Protein AF-A0A531MNI0-F1 (afdb_monomer)

Radius of gyration: 10.83 Å; Cα contacts (8 Å, |Δi|>4): 53; chains: 1; bounding box: 22×30×19 Å

Mean predicted aligned error: 2.31 Å

pLDDT: mean 95.86, std 3.15, range [76.25, 97.81]

Foldseek 3Di:
DQVQLCVPVVDGDPDLVSVLVSLQSVLVPDPDPVSSVVSNVVSVVSVVVVD

Structure (mmCIF, N/CA/C/O backbone):
data_AF-A0A531MNI0-F1
#
_entry.id   AF-A0A531MNI0-F1
#
loop_
_atom_site.group_PDB
_atom_site.id
_atom_site.type_symbol
_atom_site.label_atom_id
_atom_site.label_alt_id
_atom_site.label_comp_id
_atom_site.label_asym_id
_atom_site.label_entity_id
_atom_site.label_seq_id
_atom_site.pdbx_PDB_ins_code
_atom_site.Cartn_x
_atom_site.Cartn_y
_atom_site.Cartn_z
_atom_site.occupancy
_atom_site.B_iso_or_equiv
_atom_site.auth_seq_id
_atom_site.auth_comp_id
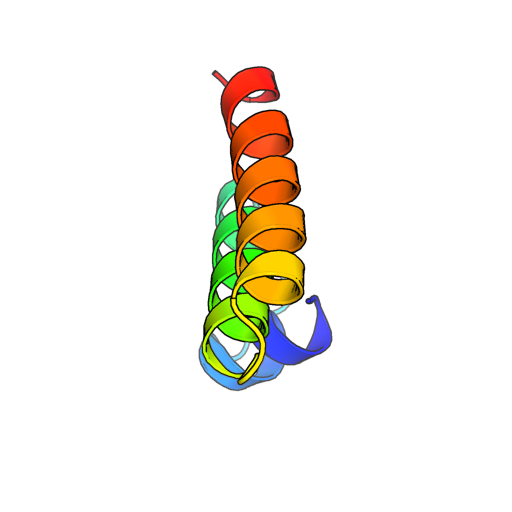_atom_site.auth_asym_id
_atom_site.auth_atom_id
_atom_site.pdbx_PDB_model_num
ATOM 1 N N . ILE A 1 1 ? -6.975 -2.017 -1.703 1.00 95.31 1 ILE A N 1
ATOM 2 C CA . ILE A 1 1 ? -6.578 -0.678 -1.199 1.00 95.31 1 ILE A CA 1
ATOM 3 C C . ILE A 1 1 ? -7.690 -0.079 -0.353 1.00 95.31 1 ILE A C 1
ATOM 5 O O . ILE A 1 1 ? -7.563 -0.170 0.847 1.00 95.31 1 ILE A O 1
ATOM 9 N N . ILE A 1 2 ? -8.785 0.458 -0.916 1.00 96.06 2 ILE A N 1
ATOM 10 C CA . ILE A 1 2 ? -9.866 1.069 -0.105 1.00 96.06 2 ILE A CA 1
ATOM 11 C C . ILE A 1 2 ? -10.475 0.067 0.883 1.00 96.06 2 ILE A C 1
ATOM 13 O O . ILE A 1 2 ? -10.625 0.385 2.053 1.00 96.06 2 ILE A O 1
ATOM 17 N N . GLU A 1 3 ? -10.783 -1.146 0.423 1.00 97.44 3 GLU A N 1
ATOM 18 C CA . GLU A 1 3 ? -11.256 -2.232 1.292 1.00 97.44 3 GLU A CA 1
ATOM 19 C C . GLU A 1 3 ? -10.227 -2.596 2.367 1.00 97.44 3 GLU A C 1
ATOM 21 O O . GLU A 1 3 ? -10.585 -2.764 3.523 1.00 97.44 3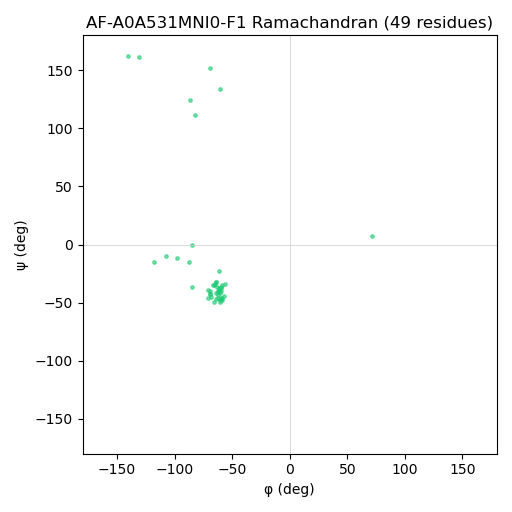 GLU A O 1
ATOM 26 N N . THR A 1 4 ? -8.947 -2.648 1.998 1.00 96.81 4 THR A N 1
ATOM 27 C CA . THR A 1 4 ? -7.835 -2.911 2.919 1.00 96.81 4 THR A CA 1
ATOM 28 C C . THR A 1 4 ? -7.757 -1.850 4.015 1.00 96.81 4 THR A C 1
ATOM 30 O O . THR A 1 4 ? -7.709 -2.197 5.184 1.00 96.81 4 THR A O 1
ATOM 33 N N . VAL A 1 5 ? -7.830 -0.565 3.651 1.00 96.94 5 VAL A N 1
ATOM 34 C CA . VAL A 1 5 ? -7.857 0.546 4.616 1.00 96.94 5 VAL A CA 1
ATOM 35 C C . VAL A 1 5 ? -9.095 0.454 5.502 1.00 96.94 5 VAL A C 1
ATOM 37 O O . VAL A 1 5 ? -8.990 0.585 6.712 1.00 96.94 5 VAL A O 1
ATOM 40 N N . LEU A 1 6 ? -10.265 0.163 4.930 1.00 97.19 6 LEU A N 1
ATOM 41 C CA . LEU A 1 6 ? -11.490 0.008 5.712 1.00 97.19 6 LEU 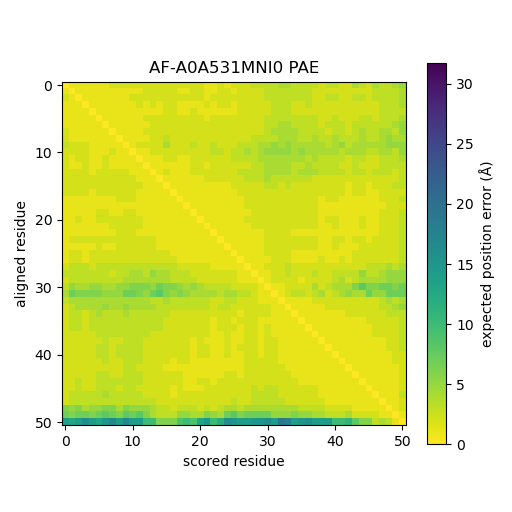A CA 1
ATOM 42 C C . LEU A 1 6 ? -11.402 -1.157 6.707 1.00 97.19 6 LEU A C 1
ATOM 44 O O . LEU A 1 6 ? -11.875 -1.027 7.832 1.00 97.19 6 LEU A O 1
ATOM 48 N N . ALA A 1 7 ? -10.802 -2.274 6.300 1.00 97.19 7 ALA A N 1
ATOM 49 C CA . ALA A 1 7 ? -10.626 -3.448 7.143 1.00 97.19 7 ALA A CA 1
ATOM 50 C C . ALA A 1 7 ? -9.584 -3.229 8.253 1.00 97.19 7 ALA A C 1
ATOM 52 O O . ALA A 1 7 ? -9.796 -3.695 9.369 1.00 97.19 7 ALA A O 1
ATOM 53 N N . GLU A 1 8 ? -8.482 -2.526 7.970 1.00 94.75 8 GLU A N 1
ATOM 54 C CA . GLU A 1 8 ? -7.399 -2.294 8.937 1.00 94.75 8 GLU A CA 1
ATOM 55 C C . GLU A 1 8 ? -7.652 -1.084 9.857 1.00 94.75 8 GLU A C 1
ATOM 57 O O . GLU A 1 8 ? -7.317 -1.138 11.038 1.00 94.75 8 GLU A O 1
ATOM 62 N N . GLU A 1 9 ? -8.261 -0.006 9.352 1.00 94.00 9 GLU A N 1
ATOM 63 C CA . GLU A 1 9 ? -8.443 1.261 10.083 1.00 94.00 9 GLU A CA 1
ATOM 64 C C . GLU A 1 9 ? -9.889 1.524 10.533 1.00 94.00 9 GLU A C 1
ATOM 66 O O . GLU A 1 9 ? -10.144 2.470 11.279 1.00 94.00 9 GLU A O 1
ATOM 71 N N . GLY A 1 10 ? -10.863 0.729 10.078 1.00 96.25 10 GLY A N 1
ATOM 72 C CA . GLY A 1 10 ? -12.277 0.880 10.451 1.00 96.25 10 GLY A CA 1
ATOM 73 C C . GLY A 1 10 ? -12.974 2.108 9.851 1.00 96.25 10 GLY A C 1
ATOM 74 O O . GLY A 1 10 ? -14.124 2.396 10.187 1.00 96.25 10 GLY A O 1
ATOM 75 N N . ARG A 1 11 ? -12.308 2.826 8.942 1.00 96.25 11 ARG A N 1
ATOM 76 C CA . ARG A 1 11 ? -12.844 3.978 8.204 1.00 96.25 11 ARG A CA 1
ATOM 77 C C . ARG A 1 11 ? -12.381 3.948 6.753 1.00 96.25 11 ARG A C 1
ATOM 79 O O . ARG A 1 11 ? -11.426 3.268 6.393 1.00 96.25 11 ARG A O 1
ATOM 86 N N . LYS A 1 12 ? -13.067 4.699 5.894 1.00 96.94 12 LYS A N 1
ATOM 87 C CA . LYS A 1 12 ? -12.586 4.914 4.525 1.00 96.94 12 LYS A CA 1
ATOM 88 C C . LYS A 1 12 ? -11.319 5.784 4.563 1.00 96.94 12 LYS A C 1
ATOM 90 O O . LYS A 1 12 ? -11.209 6.602 5.468 1.00 96.94 12 LYS A O 1
ATOM 95 N N . PRO A 1 13 ? -10.406 5.648 3.588 1.00 97.19 13 PRO A N 1
ATOM 96 C CA . PRO A 1 13 ? -9.266 6.549 3.466 1.00 97.19 13 PRO A CA 1
ATOM 97 C C . PRO A 1 13 ? -9.736 7.994 3.240 1.00 97.19 13 PRO A C 1
ATOM 99 O O . PRO A 1 13 ? -10.595 8.250 2.394 1.00 97.19 13 PRO A O 1
ATOM 102 N N . GLU A 1 14 ? -9.145 8.925 3.980 1.00 97.25 14 GLU A N 1
ATOM 103 C CA . GLU A 1 14 ? -9.433 10.367 3.991 1.00 97.25 14 GLU A CA 1
ATOM 104 C C . GLU A 1 14 ? -8.221 11.201 3.551 1.00 97.25 14 GLU A C 1
ATOM 106 O O . GLU A 1 14 ? -8.365 12.372 3.201 1.00 97.25 14 GLU A O 1
ATOM 111 N N . SER A 1 15 ? -7.026 10.605 3.527 1.00 96.56 15 SER A N 1
ATOM 112 C CA . SER A 1 15 ? -5.778 11.267 3.154 1.00 96.56 15 SER A CA 1
ATOM 113 C C . SER A 1 15 ? -4.972 10.468 2.129 1.00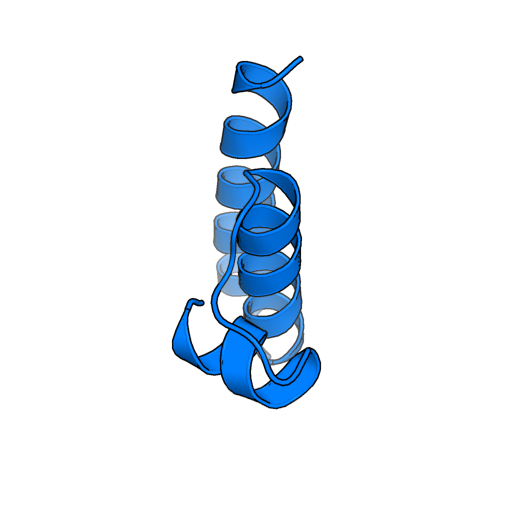 96.56 15 SER A C 1
ATOM 115 O O . SER A 1 15 ? -5.136 9.257 1.978 1.00 96.56 15 SER A O 1
ATOM 117 N N . VAL A 1 16 ? -4.041 11.138 1.439 1.00 96.00 16 VAL A N 1
ATOM 118 C CA . VAL A 1 16 ? -3.071 10.462 0.559 1.00 96.00 16 VAL A CA 1
ATOM 119 C C . VAL A 1 16 ? -2.238 9.436 1.339 1.00 96.00 16 VAL A C 1
ATOM 121 O O . VAL A 1 16 ? -1.929 8.372 0.802 1.00 96.00 16 VAL A O 1
ATOM 124 N N . PHE A 1 17 ? -1.930 9.719 2.608 1.00 96.38 17 PHE A N 1
ATOM 125 C CA . PHE A 1 17 ? -1.216 8.791 3.483 1.00 96.38 17 PHE A CA 1
ATOM 126 C C . PHE A 1 17 ? -2.008 7.501 3.710 1.00 96.38 17 PHE A C 1
ATOM 128 O O . PHE A 1 17 ? -1.425 6.428 3.576 1.00 96.38 17 PHE A O 1
ATOM 135 N N . ASP A 1 18 ? -3.326 7.587 3.898 1.00 97.62 18 ASP A N 1
ATOM 136 C CA . ASP A 1 18 ? -4.188 6.409 4.067 1.00 97.62 18 ASP A CA 1
ATOM 137 C C . ASP A 1 18 ? -4.143 5.512 2.811 1.00 97.62 18 ASP A C 1
ATOM 139 O O . ASP A 1 18 ? -4.093 4.284 2.888 1.00 97.62 18 ASP A O 1
ATOM 143 N N . PHE A 1 19 ? -4.086 6.107 1.612 1.00 97.31 19 PHE A N 1
ATOM 144 C CA . PHE A 1 19 ? -3.927 5.341 0.369 1.00 97.31 19 PHE A CA 1
ATOM 145 C C . PHE A 1 19 ? -2.542 4.697 0.242 1.00 97.31 19 PHE A C 1
ATOM 147 O O . PHE A 1 19 ? -2.441 3.557 -0.215 1.00 97.31 19 PHE A O 1
ATOM 154 N N . VAL A 1 20 ? -1.477 5.396 0.640 1.00 97.75 20 VAL A N 1
ATOM 155 C CA . VAL A 1 20 ? -0.106 4.856 0.667 1.00 97.75 20 VAL A CA 1
ATOM 156 C C . VAL A 1 20 ? -0.017 3.677 1.641 1.00 97.75 20 VAL A C 1
ATOM 158 O O . VAL A 1 20 ? 0.494 2.614 1.276 1.00 97.75 20 VAL A O 1
ATOM 161 N N . GLN A 1 21 ? -0.584 3.820 2.838 1.00 96.56 21 GLN A N 1
ATOM 162 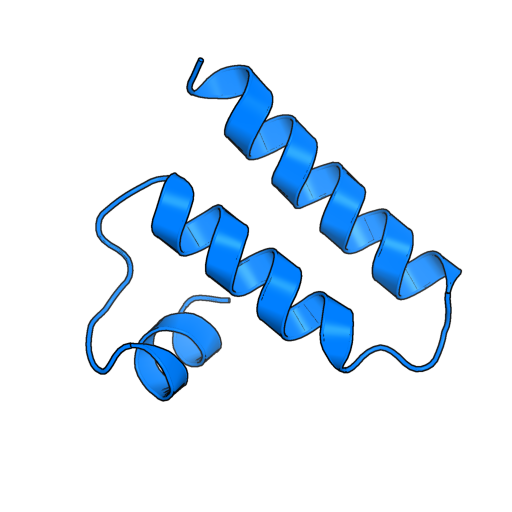C CA . GLN A 1 21 ? -0.689 2.753 3.832 1.00 96.56 21 GLN A CA 1
ATOM 163 C C . GLN A 1 21 ? -1.487 1.566 3.283 1.00 96.56 21 GLN A C 1
ATOM 165 O O . GLN A 1 21 ? -0.985 0.447 3.283 1.00 96.56 21 GLN A O 1
ATOM 170 N N . GLY A 1 22 ? -2.642 1.801 2.659 1.00 97.81 22 GLY A N 1
ATOM 171 C CA . GLY A 1 22 ? -3.417 0.739 2.016 1.00 97.81 22 GLY A CA 1
ATOM 172 C C . GLY A 1 22 ? -2.668 -0.006 0.902 1.00 97.81 22 GLY A C 1
ATOM 173 O O . GLY A 1 22 ? -2.836 -1.217 0.753 1.00 97.81 22 GLY A O 1
ATOM 174 N N . ILE A 1 23 ? -1.846 0.683 0.098 1.00 97.75 23 ILE A N 1
ATOM 175 C CA . ILE A 1 23 ? -1.014 0.042 -0.940 1.00 97.75 23 ILE A CA 1
ATOM 176 C C . ILE A 1 23 ? 0.085 -0.809 -0.306 1.00 97.75 23 ILE A C 1
ATOM 178 O O . ILE A 1 23 ? 0.284 -1.950 -0.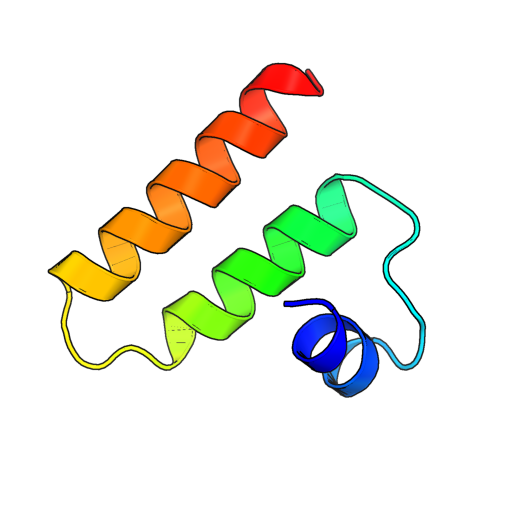726 1.00 97.75 23 ILE A O 1
ATOM 182 N N . THR A 1 24 ? 0.768 -0.288 0.712 1.00 96.06 24 THR A N 1
ATOM 183 C CA . THR A 1 24 ? 1.819 -1.035 1.422 1.00 96.06 24 THR A CA 1
ATOM 184 C C . THR A 1 24 ? 1.271 -2.238 2.194 1.00 96.06 24 THR A C 1
ATOM 186 O O . THR A 1 24 ? 1.910 -3.289 2.195 1.00 96.06 24 THR A O 1
ATOM 189 N N . ALA A 1 25 ? 0.061 -2.144 2.752 1.00 96.88 25 ALA A N 1
ATOM 190 C CA . ALA A 1 25 ? -0.638 -3.270 3.367 1.00 96.88 25 ALA A CA 1
ATOM 191 C C . ALA A 1 25 ? -0.893 -4.397 2.353 1.00 96.88 25 ALA A C 1
ATOM 193 O O . ALA A 1 25 ? -0.486 -5.532 2.577 1.00 96.88 25 ALA A O 1
ATOM 194 N N . VAL A 1 26 ? -1.438 -4.078 1.171 1.00 96.56 26 VAL A N 1
ATOM 195 C CA . VAL A 1 26 ? -1.647 -5.076 0.101 1.00 96.56 26 VAL A CA 1
ATOM 196 C C . VAL A 1 26 ? -0.336 -5.659 -0.435 1.00 96.56 26 VAL A C 1
ATOM 198 O O . VAL A 1 26 ? -0.304 -6.814 -0.865 1.00 96.56 26 VAL A O 1
ATOM 201 N N . ALA A 1 27 ? 0.745 -4.878 -0.446 1.00 97.12 27 ALA A N 1
ATOM 202 C CA . ALA A 1 27 ? 2.055 -5.350 -0.882 1.00 97.12 27 ALA A CA 1
ATOM 203 C C . ALA A 1 27 ? 2.620 -6.431 0.058 1.00 97.12 27 ALA A C 1
ATOM 205 O O . ALA A 1 27 ? 3.241 -7.379 -0.422 1.00 97.12 27 ALA A O 1
ATOM 206 N N . ARG A 1 28 ? 2.356 -6.336 1.370 1.00 94.00 28 ARG A N 1
ATOM 207 C CA . ARG A 1 28 ? 2.831 -7.290 2.391 1.00 94.00 28 ARG A CA 1
ATOM 208 C C . ARG A 1 28 ? 2.413 -8.734 2.106 1.00 94.00 28 ARG A C 1
ATOM 210 O O . ARG A 1 28 ? 3.194 -9.646 2.358 1.00 94.00 28 ARG A O 1
ATOM 217 N N . ASP A 1 29 ? 1.231 -8.926 1.529 1.00 94.12 29 ASP A N 1
ATOM 218 C CA . ASP A 1 29 ? 0.676 -10.255 1.250 1.00 94.12 29 ASP A CA 1
ATOM 219 C C . ASP A 1 29 ? 1.159 -10.848 -0.085 1.00 94.12 29 ASP A C 1
ATOM 221 O O . ASP A 1 29 ? 0.773 -11.955 -0.471 1.00 94.12 29 ASP A O 1
ATOM 225 N N . LYS A 1 30 ? 1.996 -10.126 -0.843 1.00 95.12 30 LYS A N 1
ATOM 226 C CA . LYS A 1 30 ? 2.561 -10.640 -2.094 1.00 95.12 30 LYS A CA 1
ATOM 227 C C . LYS A 1 30 ? 3.771 -11.519 -1.802 1.00 95.12 30 LYS A C 1
ATOM 229 O O . LYS A 1 30 ? 4.837 -11.034 -1.442 1.00 95.12 30 LYS A O 1
ATOM 234 N N . ALA A 1 31 ? 3.612 -12.818 -2.054 1.00 91.56 31 ALA A N 1
ATOM 235 C CA . ALA A 1 31 ? 4.703 -13.790 -1.970 1.00 91.56 31 ALA A CA 1
ATOM 236 C C . ALA A 1 31 ? 5.819 -13.520 -2.998 1.00 91.56 31 ALA A C 1
ATOM 238 O O . ALA A 1 31 ? 6.989 -13.791 -2.736 1.00 91.56 31 ALA A O 1
ATOM 239 N N . HIS A 1 32 ? 5.467 -12.984 -4.172 1.00 95.31 32 HIS A N 1
ATOM 240 C CA . HIS A 1 32 ? 6.430 -12.653 -5.220 1.00 95.31 32 HIS A CA 1
ATOM 241 C C . HIS A 1 32 ? 7.007 -11.250 -5.024 1.00 95.31 32 HIS A C 1
ATOM 243 O O . HIS A 1 32 ? 6.273 -10.260 -5.007 1.00 95.31 32 HIS A O 1
ATOM 249 N N . GLN A 1 33 ? 8.336 -11.187 -4.947 1.00 95.12 33 GLN A N 1
ATOM 250 C CA . GLN A 1 33 ? 9.099 -9.969 -4.689 1.00 95.12 33 GLN A CA 1
ATOM 251 C C . GLN A 1 33 ? 8.814 -8.856 -5.707 1.00 95.12 33 GLN A C 1
ATOM 253 O O . GLN A 1 33 ? 8.590 -7.716 -5.312 1.00 95.12 33 GLN A O 1
ATOM 258 N N . ASP A 1 34 ? 8.761 -9.178 -6.999 1.00 95.88 34 ASP A N 1
ATOM 259 C CA . ASP A 1 34 ? 8.546 -8.176 -8.051 1.00 95.88 34 ASP A CA 1
ATOM 260 C C . ASP A 1 34 ? 7.167 -7.516 -7.930 1.00 95.88 34 ASP A C 1
ATOM 262 O O . ASP A 1 34 ? 7.036 -6.296 -8.001 1.00 95.88 34 ASP A O 1
ATOM 266 N N . ALA A 1 35 ? 6.135 -8.312 -7.631 1.00 94.88 35 ALA A N 1
ATOM 267 C CA . ALA A 1 35 ? 4.783 -7.804 -7.418 1.00 94.88 35 ALA A CA 1
ATOM 268 C C . ALA A 1 35 ? 4.691 -6.900 -6.178 1.00 94.88 35 ALA A C 1
ATOM 270 O O . ALA A 1 35 ? 3.927 -5.932 -6.173 1.00 94.88 35 ALA A O 1
ATOM 271 N N . ARG A 1 36 ? 5.470 -7.199 -5.130 1.00 97.06 36 ARG A N 1
ATOM 272 C CA . ARG A 1 36 ? 5.595 -6.331 -3.954 1.00 97.06 36 ARG A CA 1
ATOM 273 C C . ARG A 1 36 ? 6.257 -5.001 -4.323 1.00 97.06 36 ARG A C 1
ATOM 275 O O . ARG A 1 36 ? 5.710 -3.946 -4.005 1.00 97.06 36 ARG A O 1
ATOM 282 N N . LEU A 1 37 ? 7.386 -5.052 -5.033 1.00 97.56 37 LEU A N 1
ATOM 283 C CA . LEU A 1 37 ? 8.152 -3.870 -5.444 1.00 97.56 37 LEU A CA 1
ATOM 284 C C . LEU A 1 37 ? 7.344 -2.939 -6.355 1.00 97.56 37 LEU A C 1
ATOM 286 O O . LEU A 1 37 ? 7.390 -1.722 -6.183 1.00 97.56 37 LEU A O 1
ATOM 290 N N . ASP A 1 38 ? 6.547 -3.488 -7.271 1.00 97.56 38 ASP A N 1
ATOM 291 C CA . ASP A 1 38 ? 5.677 -2.695 -8.144 1.00 97.56 38 ASP A CA 1
ATOM 292 C C . ASP A 1 38 ? 4.628 -1.892 -7.363 1.00 97.56 38 ASP A C 1
ATOM 294 O O . ASP A 1 38 ? 4.330 -0.739 -7.698 1.00 97.56 38 ASP A O 1
ATOM 298 N N . LEU A 1 39 ? 4.053 -2.486 -6.314 1.00 97.50 39 LEU A N 1
ATOM 299 C CA . LEU A 1 39 ? 3.084 -1.816 -5.449 1.00 97.50 39 LEU A CA 1
ATOM 300 C C . LEU A 1 39 ? 3.759 -0.742 -4.591 1.00 97.50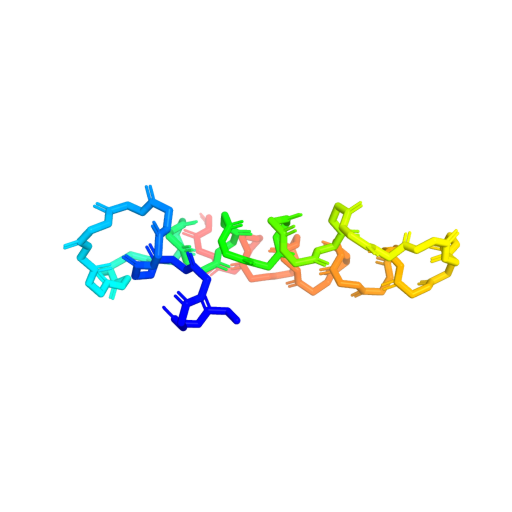 39 LEU A C 1
ATOM 302 O O . LEU A 1 39 ? 3.280 0.392 -4.545 1.00 97.50 3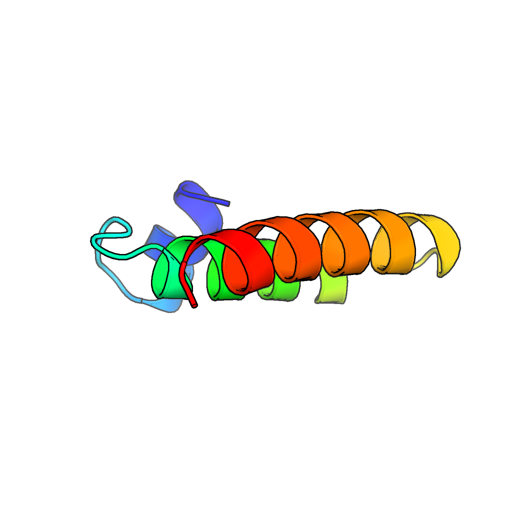9 LEU A O 1
ATOM 306 N N . GLU A 1 40 ? 4.899 -1.058 -3.978 1.00 96.56 40 GLU A N 1
ATOM 307 C CA . GLU A 1 40 ? 5.686 -0.102 -3.190 1.00 96.56 40 GLU A CA 1
ATOM 308 C C . GLU A 1 40 ? 6.148 1.093 -4.041 1.00 96.56 40 GLU A C 1
ATOM 310 O O . GLU A 1 40 ? 6.040 2.243 -3.611 1.00 96.56 40 GLU A O 1
ATOM 315 N N . ALA A 1 41 ? 6.562 0.863 -5.291 1.00 97.81 41 ALA A N 1
ATOM 316 C CA . ALA A 1 41 ? 6.939 1.928 -6.218 1.00 97.81 41 ALA A CA 1
ATOM 317 C C . ALA A 1 41 ? 5.762 2.862 -6.550 1.00 97.81 41 ALA A C 1
ATOM 319 O O . ALA A 1 41 ? 5.943 4.076 -6.686 1.00 97.81 41 ALA A O 1
ATOM 320 N N . ARG A 1 42 ? 4.538 2.328 -6.662 1.00 97.50 42 ARG A N 1
ATOM 321 C CA . ARG A 1 42 ? 3.323 3.140 -6.852 1.00 97.50 42 ARG A CA 1
ATOM 322 C C . ARG A 1 42 ? 2.990 3.950 -5.602 1.00 97.50 42 ARG A C 1
ATOM 324 O O . ARG A 1 42 ? 2.667 5.129 -5.735 1.00 97.50 42 ARG A O 1
ATOM 331 N N . ALA A 1 43 ? 3.109 3.348 -4.419 1.00 97.44 43 ALA A N 1
ATOM 332 C CA . ALA A 1 43 ? 2.913 4.034 -3.144 1.00 97.44 43 ALA A CA 1
ATOM 333 C C . ALA A 1 43 ? 3.901 5.201 -2.990 1.00 97.44 43 ALA A C 1
ATOM 335 O O . ALA A 1 43 ? 3.495 6.324 -2.697 1.00 97.44 43 ALA A O 1
ATOM 336 N N . LYS A 1 44 ? 5.181 4.965 -3.303 1.00 97.25 44 LYS A N 1
ATOM 337 C CA . LYS A 1 44 ? 6.225 5.994 -3.289 1.00 97.25 44 LYS A CA 1
ATOM 338 C C . LYS A 1 44 ? 5.916 7.154 -4.234 1.00 97.25 44 LYS A C 1
ATOM 340 O O . LYS A 1 44 ? 5.963 8.299 -3.809 1.00 97.25 44 LYS A O 1
ATOM 345 N N . LYS A 1 45 ? 5.531 6.881 -5.486 1.00 97.38 45 LYS A N 1
ATOM 346 C CA . LYS A 1 45 ? 5.157 7.941 -6.445 1.00 97.38 45 LYS A CA 1
ATOM 347 C C . LYS A 1 45 ? 3.976 8.781 -5.966 1.00 97.38 45 LYS A C 1
ATOM 349 O O . LYS A 1 45 ? 3.915 9.967 -6.267 1.00 97.38 45 LYS A O 1
ATOM 354 N N . LEU A 1 46 ? 3.011 8.163 -5.290 1.00 96.19 46 LEU A N 1
ATOM 355 C CA . LEU A 1 46 ? 1.860 8.875 -4.748 1.00 96.19 46 LEU A CA 1
ATOM 356 C C . LEU A 1 46 ? 2.273 9.788 -3.585 1.00 96.19 46 LEU A C 1
ATOM 358 O O . LEU A 1 46 ? 1.848 10.939 -3.548 1.00 96.19 46 LEU A O 1
ATOM 362 N N . LEU A 1 47 ? 3.142 9.295 -2.699 1.00 95.81 47 LEU A N 1
ATOM 363 C CA . LEU A 1 47 ? 3.703 10.072 -1.596 1.00 95.81 47 LEU A CA 1
ATOM 364 C C . LEU A 1 47 ? 4.564 11.242 -2.095 1.00 95.81 47 LEU A C 1
ATOM 366 O O . LEU A 1 47 ? 4.363 12.370 -1.663 1.00 95.81 47 LEU A O 1
ATOM 370 N N . ASP A 1 48 ? 5.456 10.991 -3.057 1.00 96.56 48 ASP A N 1
ATOM 371 C CA . ASP A 1 48 ? 6.358 11.997 -3.635 1.00 96.56 48 ASP A CA 1
ATOM 372 C C . ASP A 1 48 ? 5.588 13.149 -4.323 1.00 96.56 48 ASP A C 1
ATOM 374 O O . ASP A 1 48 ? 6.123 14.238 -4.481 1.00 96.56 48 ASP A O 1
ATOM 378 N N . ARG A 1 49 ? 4.333 12.927 -4.742 1.00 94.12 49 ARG A N 1
ATOM 379 C CA . ARG A 1 49 ? 3.462 13.958 -5.342 1.00 94.12 49 ARG A CA 1
ATOM 380 C C . ARG A 1 49 ? 2.662 14.769 -4.324 1.00 94.12 49 ARG A C 1
ATOM 382 O O . ARG A 1 49 ? 2.041 15.755 -4.713 1.00 94.12 49 ARG A O 1
ATOM 389 N N . ALA A 1 50 ? 2.587 14.298 -3.085 1.00 90.44 50 ALA A N 1
ATOM 390 C CA . ALA A 1 50 ? 1.893 14.973 -1.994 1.00 90.44 50 ALA A CA 1
ATOM 391 C C . ALA A 1 50 ? 2.844 15.792 -1.102 1.00 90.44 50 ALA A C 1
ATOM 393 O O . ALA A 1 50 ? 2.358 16.555 -0.269 1.00 90.44 50 ALA A O 1
ATOM 394 N N . ALA A 1 51 ? 4.159 15.610 -1.273 1.00 76.25 51 ALA A N 1
ATOM 395 C CA . ALA A 1 51 ? 5.227 16.412 -0.676 1.00 76.25 51 ALA A CA 1
ATOM 396 C C . ALA A 1 51 ? 5.504 17.677 -1.502 1.00 76.25 51 ALA A C 1
ATOM 398 O O . ALA A 1 51 ? 5.846 18.704 -0.875 1.00 76.25 51 ALA A O 1
#

Secondary structure (DSSP, 8-state):
-HHHHHHHHSS---SHHHHHHHHHHHHHT-SSHHHHHHHHHHHHHHHHTT-

Solvent-accessible surface area (backbone atoms only — not comparable to full-atom values): 2856 Å² total; per-residue (Å²): 75,65,66,50,25,29,71,74,68,74,41,74,67,86,48,73,63,42,52,32,50,13,33,49,57,61,24,71,75,42,89,48,64,66,67,20,50,56,34,44,53,52,28,50,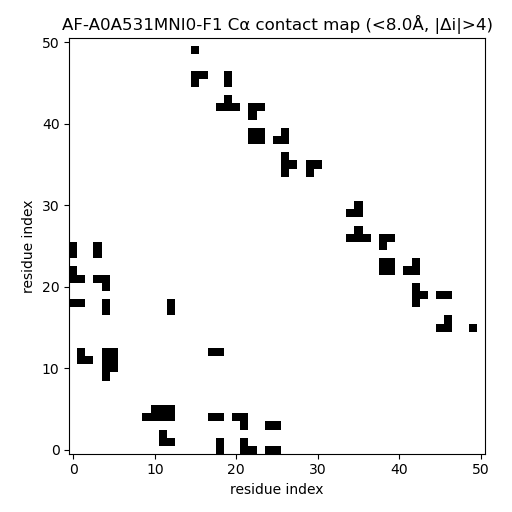57,55,51,67,72,75,108

Nearest PDB structures (foldseek):
  4fzs-assembly1_B  TM=8.458E-01  e=8.941E+00  Homo sapiens
  8r2w-assembly1_B  TM=6.772E-01  e=4.203E+00  Trametes versicolor
  2oxl-assembly1_B  TM=5.516E-01  e=5.405E+00  Escherichia coli

Sequence (51 aa):
IIETVLAEEGRKPESVFDFVQGITAVARDKAHQDARLDLEARAKKLLDRAA